Protein AF-A0A9E6UJP8-F1 (afdb_monomer_lite)

Foldseek 3Di:
DDDDPPPPPPPCQVKDKWKFWAALQQDTPDTDFFPGWDAPDQQKIKTFGPDFQQQKDKDKDFDDAAWDKDWDQDPVGRRIIMMGIAHNVRHRHRGIMMMMIIHGD

Structure (mmCIF, N/CA/C/O backbone):
data_AF-A0A9E6UJP8-F1
#
_entry.id   AF-A0A9E6UJP8-F1
#
loop_
_atom_site.group_PDB
_atom_site.id
_atom_site.type_symbol
_atom_site.label_atom_id
_atom_site.label_alt_id
_atom_site.label_comp_id
_atom_site.label_asym_id
_atom_site.label_entity_id
_atom_site.label_seq_id
_atom_site.pdbx_PDB_ins_code
_atom_site.Cartn_x
_atom_site.Cartn_y
_atom_site.Cartn_z
_atom_site.occupancy
_atom_site.B_iso_or_equiv
_atom_site.auth_seq_id
_atom_site.auth_comp_id
_atom_site.auth_asym_id
_atom_site.auth_atom_id
_atom_site.pdbx_PDB_model_num
ATOM 1 N N . MET A 1 1 ? 7.957 11.013 -58.439 1.00 45.47 1 MET A N 1
ATOM 2 C CA . MET A 1 1 ? 7.108 10.610 -57.299 1.00 45.47 1 MET A CA 1
ATOM 3 C C . MET A 1 1 ? 7.708 9.350 -56.695 1.00 45.47 1 MET A C 1
ATOM 5 O O . MET A 1 1 ? 7.627 8.310 -57.328 1.00 45.47 1 MET A O 1
ATOM 9 N N . LEU A 1 2 ? 8.358 9.442 -55.533 1.00 42.66 2 LEU A N 1
ATOM 10 C CA . LEU A 1 2 ? 8.711 8.269 -54.730 1.00 42.66 2 LEU A CA 1
ATOM 11 C C . LEU A 1 2 ? 8.008 8.418 -53.382 1.00 42.66 2 LEU A C 1
ATOM 13 O O . LEU A 1 2 ? 8.375 9.274 -52.582 1.00 42.66 2 LEU A O 1
ATOM 17 N N . ALA A 1 3 ? 6.959 7.626 -53.176 1.00 53.03 3 ALA A N 1
ATOM 18 C CA . ALA A 1 3 ? 6.347 7.449 -51.871 1.00 53.03 3 ALA A CA 1
ATOM 19 C C . ALA A 1 3 ? 7.228 6.481 -51.072 1.00 53.03 3 ALA A C 1
ATOM 21 O O . ALA A 1 3 ? 7.378 5.323 -51.458 1.00 53.03 3 ALA A O 1
ATOM 22 N N . ALA A 1 4 ? 7.828 6.955 -49.982 1.00 59.69 4 ALA A N 1
ATOM 23 C CA . ALA A 1 4 ? 8.360 6.065 -48.960 1.00 59.69 4 ALA A CA 1
ATOM 24 C C . ALA A 1 4 ? 7.183 5.577 -48.098 1.00 59.69 4 ALA A C 1
ATOM 26 O O . ALA A 1 4 ? 6.324 6.393 -47.746 1.00 59.69 4 ALA A O 1
ATOM 27 N N . PRO A 1 5 ? 7.100 4.282 -47.755 1.00 54.22 5 PRO A N 1
ATOM 28 C CA . PRO A 1 5 ? 6.109 3.821 -46.802 1.00 54.22 5 PRO A CA 1
ATOM 29 C C . PRO A 1 5 ? 6.439 4.438 -45.442 1.00 54.22 5 PRO A C 1
ATOM 31 O O . PRO A 1 5 ? 7.517 4.213 -44.892 1.00 54.22 5 PRO A O 1
ATOM 34 N N . SER A 1 6 ? 5.510 5.223 -44.900 1.00 57.75 6 SER A N 1
ATOM 35 C CA . SER A 1 6 ? 5.522 5.604 -43.492 1.00 57.75 6 SER A CA 1
ATOM 36 C C . SER A 1 6 ? 5.363 4.327 -42.672 1.00 57.75 6 SER A C 1
ATOM 38 O O . SER A 1 6 ? 4.246 3.893 -42.393 1.00 57.75 6 SER A O 1
ATOM 40 N N . ALA A 1 7 ? 6.476 3.688 -42.317 1.00 58.47 7 ALA A N 1
ATOM 41 C CA . ALA A 1 7 ? 6.478 2.701 -41.256 1.00 58.47 7 ALA A CA 1
ATOM 42 C C . ALA A 1 7 ? 6.111 3.455 -39.976 1.00 58.47 7 ALA A C 1
ATOM 44 O O . ALA A 1 7 ? 6.944 4.124 -39.365 1.00 58.47 7 ALA A O 1
ATOM 45 N N . ALA A 1 8 ? 4.830 3.412 -39.612 1.00 57.44 8 ALA A N 1
ATOM 46 C CA . ALA A 1 8 ? 4.406 3.759 -38.274 1.00 57.44 8 ALA A CA 1
ATOM 47 C C . ALA A 1 8 ? 5.115 2.773 -37.346 1.00 57.44 8 ALA A C 1
ATOM 49 O O . ALA A 1 8 ? 4.744 1.602 -37.264 1.00 57.44 8 ALA A O 1
ATOM 50 N N . PHE A 1 9 ? 6.180 3.228 -36.689 1.00 47.75 9 PHE A N 1
ATOM 51 C CA . PHE A 1 9 ? 6.676 2.546 -35.512 1.00 47.75 9 PHE A CA 1
ATOM 52 C C . PHE A 1 9 ? 5.510 2.555 -34.528 1.00 47.75 9 PHE A C 1
ATOM 54 O O . PHE A 1 9 ? 5.174 3.594 -33.963 1.00 47.75 9 PHE A O 1
ATOM 61 N N . ALA A 1 10 ? 4.843 1.413 -34.365 1.00 50.66 10 ALA A N 1
ATOM 62 C CA . ALA A 1 10 ? 4.063 1.181 -33.170 1.00 50.66 10 ALA A CA 1
ATOM 63 C C . ALA A 1 10 ? 5.078 1.232 -32.029 1.00 50.66 10 ALA A C 1
ATOM 65 O O . ALA A 1 10 ? 5.798 0.263 -31.783 1.00 50.66 10 ALA A O 1
ATOM 66 N N . VAL A 1 11 ? 5.217 2.402 -31.405 1.00 50.50 11 VAL A N 1
ATOM 67 C CA . VAL A 1 11 ? 5.939 2.515 -30.149 1.00 50.50 11 VAL A CA 1
ATOM 68 C C . VAL A 1 11 ? 5.133 1.657 -29.194 1.00 50.50 11 VAL A C 1
ATOM 70 O O . VAL A 1 11 ? 4.046 2.038 -28.765 1.00 50.50 11 VAL A O 1
ATOM 73 N N . ASN A 1 12 ? 5.616 0.451 -28.924 1.00 51.12 12 ASN A N 1
ATOM 74 C CA . ASN A 1 12 ? 5.146 -0.286 -27.773 1.00 51.12 12 ASN A CA 1
ATOM 75 C C . ASN A 1 12 ? 5.740 0.454 -26.570 1.00 51.12 12 ASN A C 1
ATOM 77 O O . ASN A 1 12 ? 6.833 0.130 -26.114 1.00 51.12 12 ASN A O 1
ATOM 81 N N . THR A 1 13 ? 5.070 1.533 -26.155 1.00 46.12 13 THR A N 1
ATOM 82 C CA . THR A 1 13 ? 5.327 2.296 -24.928 1.00 46.12 13 THR A CA 1
ATOM 83 C C . THR A 1 13 ? 4.912 1.415 -23.754 1.00 46.12 13 THR A C 1
ATOM 85 O O . THR A 1 13 ? 3.895 1.703 -23.123 1.00 46.12 13 THR A O 1
ATOM 88 N N . GLY A 1 14 ? 5.559 0.257 -23.596 1.00 53.88 14 GLY A N 1
ATOM 89 C CA . GLY A 1 14 ? 5.188 -0.847 -22.715 1.00 53.88 14 GLY A CA 1
ATOM 90 C C . GLY A 1 14 ? 5.185 -0.477 -21.232 1.00 53.88 14 GLY A C 1
ATOM 91 O O . GLY A 1 14 ? 5.919 -1.062 -20.441 1.00 53.88 14 GLY A O 1
ATOM 92 N N . GLY A 1 15 ? 4.308 0.447 -20.844 1.00 70.12 15 GLY A N 1
ATOM 93 C CA . GLY A 1 15 ? 4.102 0.870 -19.480 1.00 70.12 15 GLY A CA 1
ATOM 94 C C . GLY A 1 15 ? 3.736 -0.338 -18.636 1.00 70.12 15 GLY A C 1
ATOM 95 O O . GLY A 1 15 ? 2.849 -1.122 -18.979 1.00 70.12 15 GLY A O 1
ATOM 96 N N . ALA A 1 16 ? 4.446 -0.507 -17.526 1.00 83.88 16 ALA A N 1
ATOM 97 C CA . ALA A 1 16 ? 4.115 -1.545 -16.569 1.00 83.88 16 ALA A CA 1
ATOM 98 C C . ALA A 1 16 ? 2.881 -1.132 -15.762 1.00 83.88 16 ALA A C 1
ATOM 100 O O . ALA A 1 16 ? 2.792 -0.011 -15.252 1.00 83.88 16 ALA A O 1
ATOM 101 N N . GLU A 1 17 ? 1.943 -2.063 -15.619 1.00 90.25 17 GLU A N 1
ATOM 102 C CA . GLU A 1 17 ? 0.834 -1.949 -14.682 1.00 90.25 17 GLU A CA 1
ATOM 103 C C . GLU A 1 17 ? 0.970 -3.020 -13.603 1.00 90.25 17 GLU A C 1
ATOM 105 O O . GLU A 1 17 ? 1.157 -4.201 -13.903 1.00 90.25 17 GLU A O 1
ATOM 110 N N . PHE A 1 18 ? 0.840 -2.607 -12.345 1.00 92.69 18 PHE A N 1
ATOM 111 C CA . PHE A 1 18 ? 0.788 -3.518 -11.208 1.00 92.69 18 PHE A CA 1
ATOM 112 C C . PHE A 1 18 ? -0.506 -3.314 -10.445 1.00 92.69 18 PHE A C 1
ATOM 114 O O . PHE A 1 18 ? -0.914 -2.182 -10.192 1.00 92.69 18 PHE A O 1
ATOM 121 N N . THR A 1 19 ? -1.136 -4.405 -10.031 1.00 95.62 19 THR A N 1
ATOM 122 C CA . THR A 1 19 ? -2.364 -4.364 -9.241 1.00 95.62 19 THR A CA 1
ATOM 123 C C . THR A 1 19 ? -2.247 -5.290 -8.046 1.00 95.62 19 THR A C 1
ATOM 125 O O . THR A 1 19 ? -1.655 -6.364 -8.132 1.00 95.62 19 THR A O 1
ATOM 128 N N . ALA A 1 20 ? -2.822 -4.905 -6.914 1.00 96.81 20 ALA A N 1
ATOM 129 C CA . ALA A 1 20 ? -3.009 -5.826 -5.802 1.00 96.81 20 ALA A CA 1
ATOM 130 C C . ALA A 1 20 ? -4.200 -5.438 -4.938 1.00 96.81 20 ALA A C 1
ATOM 132 O O . ALA A 1 20 ? -4.525 -4.266 -4.773 1.00 96.81 20 ALA A O 1
ATOM 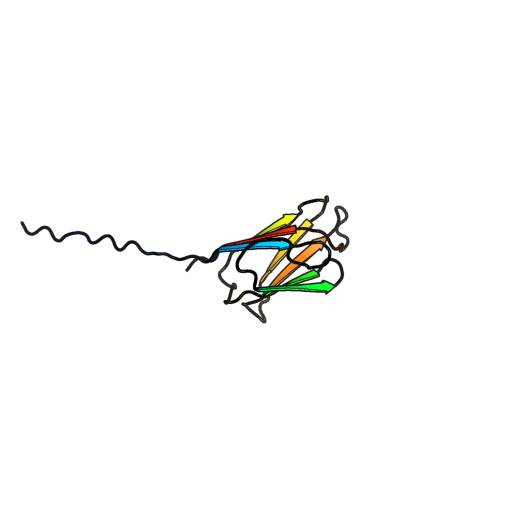133 N N . VAL A 1 21 ? -4.812 -6.450 -4.334 1.00 97.12 21 VAL A N 1
ATOM 134 C CA . VAL A 1 21 ? -5.786 -6.322 -3.255 1.00 97.12 21 VAL A CA 1
ATOM 135 C C . VAL A 1 21 ? -5.094 -6.760 -1.972 1.00 97.12 21 VAL A C 1
ATOM 137 O O . VAL A 1 21 ? -4.731 -7.927 -1.824 1.00 97.12 21 VAL A O 1
ATOM 140 N N . ILE A 1 22 ? -4.900 -5.835 -1.040 1.00 97.12 22 ILE A N 1
ATOM 141 C CA . ILE A 1 22 ? -4.185 -6.047 0.213 1.00 97.12 22 ILE A CA 1
ATOM 142 C C . ILE A 1 22 ? -5.208 -6.173 1.344 1.00 97.12 22 ILE A C 1
ATOM 144 O O . ILE A 1 22 ? -6.017 -5.280 1.589 1.00 97.12 22 ILE A O 1
ATOM 148 N N . ALA A 1 23 ? -5.172 -7.292 2.065 1.00 96.50 23 ALA A N 1
ATOM 149 C CA . ALA A 1 23 ? -5.938 -7.462 3.294 1.00 96.50 23 ALA A CA 1
ATOM 150 C C . ALA A 1 23 ? -5.372 -6.588 4.423 1.00 96.50 23 ALA A C 1
ATOM 152 O O . ALA A 1 23 ? -4.169 -6.338 4.481 1.00 96.50 23 ALA A O 1
ATOM 153 N N . ALA A 1 24 ? -6.189 -6.266 5.431 1.00 96.00 24 ALA A N 1
ATOM 154 C CA . ALA A 1 24 ? -5.728 -5.562 6.636 1.00 96.00 24 ALA A CA 1
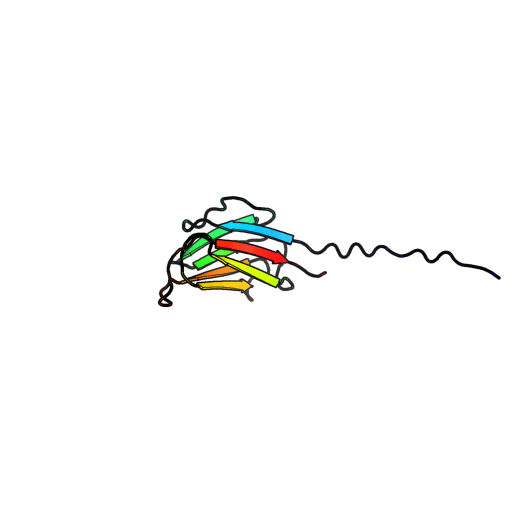ATOM 155 C C . ALA A 1 24 ? -4.549 -6.269 7.351 1.00 96.00 24 ALA A C 1
ATOM 157 O O . ALA A 1 24 ? -3.749 -5.634 8.047 1.00 96.00 24 ALA A O 1
ATOM 158 N N . SER A 1 25 ? -4.398 -7.586 7.158 1.00 94.44 25 SER A N 1
ATOM 159 C CA . SER A 1 25 ? -3.266 -8.369 7.662 1.00 94.44 25 SER A CA 1
ATOM 160 C C . SER A 1 25 ? -1.926 -8.070 6.970 1.00 94.44 25 SER A C 1
ATOM 162 O O . SER A 1 25 ? -0.894 -8.469 7.496 1.00 94.44 25 SER A O 1
ATOM 164 N N . GLY A 1 26 ? -1.935 -7.414 5.806 1.00 93.94 26 GLY A N 1
ATOM 165 C CA . GLY A 1 26 ? -0.780 -7.258 4.915 1.00 93.94 26 GLY A CA 1
ATOM 166 C C . GLY A 1 26 ? -0.615 -8.398 3.905 1.00 93.94 26 GLY A C 1
ATOM 167 O O . GLY A 1 26 ? 0.398 -8.455 3.225 1.00 93.94 26 GLY A O 1
ATOM 168 N N . LYS A 1 27 ? -1.590 -9.314 3.800 1.00 95.44 27 LYS A N 1
ATOM 169 C CA . LYS A 1 27 ? -1.565 -10.401 2.806 1.00 95.44 27 LYS A CA 1
ATOM 170 C C . LYS A 1 27 ? -2.172 -9.930 1.486 1.00 95.44 27 LYS A C 1
ATOM 172 O O . LYS A 1 27 ? -3.219 -9.284 1.498 1.00 95.44 27 LYS A O 1
ATOM 177 N N . ILE A 1 28 ? -1.562 -10.318 0.371 1.00 96.31 28 ILE A N 1
ATOM 178 C CA . ILE A 1 28 ? -2.134 -10.142 -0.967 1.00 96.31 28 ILE A CA 1
ATOM 179 C C . ILE A 1 28 ? -3.291 -11.143 -1.124 1.00 96.31 28 ILE A C 1
ATOM 181 O O . ILE A 1 28 ? -3.102 -12.342 -0.927 1.00 96.31 28 ILE A O 1
ATOM 185 N N . LYS A 1 29 ? -4.494 -10.656 -1.440 1.00 96.00 29 LYS A N 1
ATOM 186 C CA . LYS A 1 29 ? -5.684 -11.477 -1.733 1.00 96.00 29 LYS A CA 1
ATOM 187 C C . LYS A 1 29 ? -5.876 -11.744 -3.227 1.00 96.00 29 LYS A C 1
ATOM 189 O O . LYS A 1 29 ? -6.592 -12.672 -3.578 1.00 96.00 29 LYS A O 1
ATOM 194 N N . GLY A 1 30 ? -5.270 -10.927 -4.082 1.00 94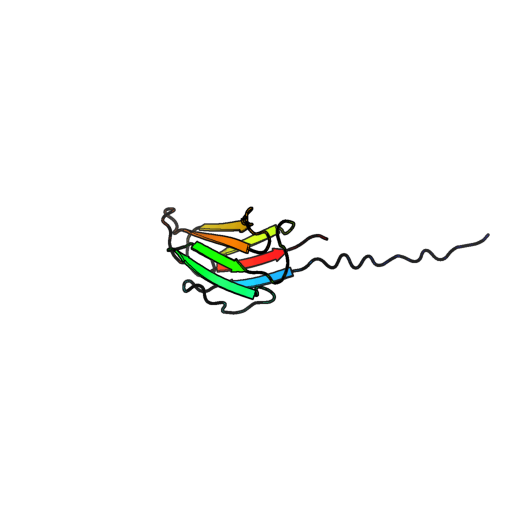.25 30 GLY A N 1
ATOM 195 C CA . GLY A 1 30 ? -5.325 -11.039 -5.537 1.00 94.25 30 GLY A CA 1
ATOM 196 C C . GLY A 1 30 ? -4.588 -9.878 -6.201 1.00 94.25 30 GLY A C 1
ATOM 197 O O . GLY A 1 30 ? -4.221 -8.924 -5.514 1.00 94.25 30 GLY A O 1
ATOM 198 N N . GLY A 1 31 ? -4.375 -9.963 -7.514 1.00 92.94 31 GLY A N 1
ATOM 199 C CA . GLY A 1 31 ? -3.667 -8.958 -8.312 1.00 92.94 31 GLY A CA 1
ATOM 200 C C . GLY A 1 31 ? -2.518 -9.539 -9.135 1.00 92.94 31 GLY A C 1
ATOM 201 O O . GLY A 1 31 ? -2.387 -10.757 -9.247 1.00 92.94 31 GLY A O 1
ATOM 202 N N . SER A 1 32 ? -1.696 -8.659 -9.706 1.00 92.88 32 SER A N 1
ATOM 203 C CA . SER A 1 32 ? -0.549 -9.003 -10.545 1.00 92.88 32 SER A CA 1
ATOM 204 C C . SER A 1 32 ? 0.621 -8.031 -10.358 1.00 92.88 32 SER A C 1
ATOM 206 O O . SER A 1 32 ? 0.442 -6.817 -10.260 1.00 92.88 32 SER A O 1
ATOM 208 N N . GLY A 1 33 ? 1.838 -8.579 -10.336 1.00 89.62 33 GLY A N 1
ATOM 209 C CA . GLY A 1 33 ? 3.101 -7.842 -10.420 1.00 89.62 33 GLY A CA 1
ATOM 210 C C . GLY A 1 33 ? 3.578 -7.116 -9.154 1.00 89.62 33 GLY A C 1
ATOM 211 O O . GLY A 1 33 ? 4.716 -6.654 -9.123 1.00 89.62 33 GLY A O 1
ATOM 212 N N . VAL A 1 34 ? 2.787 -7.092 -8.076 1.00 91.25 34 VAL A N 1
ATOM 213 C CA . VAL A 1 34 ? 3.306 -6.809 -6.725 1.00 91.25 34 VAL A CA 1
ATOM 214 C C . VAL A 1 34 ? 4.031 -8.056 -6.214 1.00 91.25 34 VAL A C 1
ATOM 216 O O . VAL A 1 34 ? 3.418 -9.113 -6.081 1.00 91.25 34 VAL A O 1
ATOM 219 N N . GLY A 1 35 ? 5.331 -7.947 -5.937 1.00 90.00 35 GLY A N 1
ATOM 220 C CA . GLY A 1 35 ? 6.172 -9.082 -5.548 1.00 90.00 35 GLY A CA 1
ATOM 221 C C . GLY A 1 35 ? 5.933 -9.538 -4.111 1.00 90.00 35 GLY A C 1
ATOM 222 O O . GLY A 1 35 ? 5.758 -10.727 -3.849 1.00 90.00 35 GLY A O 1
ATOM 223 N N . SER A 1 36 ? 5.895 -8.600 -3.164 1.00 93.19 36 SER A N 1
ATOM 224 C CA . SER A 1 36 ? 5.566 -8.904 -1.770 1.00 93.19 36 SER A CA 1
ATOM 225 C C . SER A 1 36 ? 4.951 -7.707 -1.056 1.00 93.19 36 SER A C 1
ATOM 227 O O . SER A 1 36 ? 5.132 -6.560 -1.460 1.00 93.19 36 SER A O 1
ATOM 229 N N . VAL A 1 37 ? 4.201 -7.985 0.012 1.00 96.12 37 VAL A N 1
ATOM 230 C CA . VAL A 1 37 ? 3.653 -6.965 0.909 1.00 96.12 37 VAL A CA 1
ATOM 231 C C . VAL A 1 37 ? 3.927 -7.381 2.346 1.00 96.12 37 VAL A C 1
ATOM 233 O O . VAL A 1 37 ? 3.627 -8.509 2.739 1.00 96.12 37 VAL A O 1
ATOM 236 N N . ILE A 1 38 ? 4.474 -6.462 3.137 1.00 95.19 38 ILE A N 1
ATOM 237 C CA . ILE A 1 38 ? 4.642 -6.623 4.581 1.00 95.19 38 ILE A CA 1
ATOM 238 C C . ILE A 1 38 ? 3.949 -5.482 5.316 1.00 95.19 38 ILE A C 1
ATOM 240 O O . ILE A 1 38 ? 3.946 -4.336 4.870 1.00 95.19 38 ILE A O 1
ATOM 244 N N . ARG A 1 39 ? 3.358 -5.787 6.471 1.00 95.38 39 ARG A N 1
ATOM 245 C CA . ARG A 1 39 ? 2.813 -4.775 7.379 1.00 95.38 39 ARG A CA 1
ATOM 246 C C . ARG A 1 39 ? 3.837 -4.496 8.474 1.00 95.38 39 ARG A C 1
ATOM 248 O O . ARG A 1 39 ? 4.010 -5.323 9.364 1.00 95.38 39 ARG A O 1
ATOM 255 N N . VAL A 1 40 ? 4.489 -3.339 8.405 1.00 95.56 40 VAL A N 1
ATOM 256 C CA . VAL A 1 40 ? 5.589 -2.962 9.314 1.00 95.56 40 VAL A CA 1
ATOM 257 C C . VAL A 1 40 ? 5.108 -2.295 10.600 1.00 95.56 40 VAL A C 1
ATOM 259 O O . VAL A 1 40 ? 5.775 -2.373 11.624 1.00 95.56 40 VAL A O 1
ATOM 262 N N . ALA A 1 41 ? 3.931 -1.668 10.568 1.00 96.56 41 ALA A N 1
ATOM 263 C CA . ALA A 1 41 ? 3.277 -1.090 11.736 1.00 96.56 41 ALA A CA 1
ATOM 264 C C . ALA A 1 41 ? 1.755 -1.063 11.532 1.00 96.56 41 ALA A C 1
ATOM 266 O O . ALA A 1 41 ? 1.249 -1.376 10.451 1.00 96.56 41 ALA A O 1
ATOM 267 N N . THR A 1 42 ? 1.001 -0.684 12.565 1.00 97.50 42 THR A N 1
ATOM 268 C CA . THR A 1 42 ? -0.450 -0.480 12.443 1.00 97.50 42 THR A CA 1
ATOM 269 C C . THR A 1 42 ? -0.749 0.544 11.353 1.00 97.50 42 THR A C 1
ATOM 271 O O . THR A 1 42 ? -0.331 1.694 11.450 1.00 97.50 42 THR A O 1
ATOM 274 N N . GLY A 1 43 ? -1.479 0.117 10.322 1.00 96.94 43 GLY A N 1
ATOM 275 C CA . GLY A 1 43 ? -1.802 0.953 9.171 1.00 96.94 43 GLY A CA 1
ATOM 276 C C . GLY A 1 43 ? -0.609 1.342 8.297 1.00 96.94 43 GLY A C 1
ATOM 277 O O . GLY A 1 43 ? -0.742 2.295 7.547 1.00 96.94 43 GLY A O 1
ATOM 278 N N . VAL A 1 44 ? 0.541 0.659 8.373 1.00 97.62 44 VAL A N 1
ATOM 279 C CA . VAL A 1 44 ? 1.694 0.919 7.491 1.00 97.62 44 VAL A CA 1
ATOM 280 C C . VAL A 1 44 ? 2.113 -0.364 6.783 1.00 97.62 44 VAL A C 1
ATOM 282 O O . VAL A 1 44 ? 2.453 -1.365 7.422 1.00 97.62 44 VAL A O 1
ATOM 285 N N . TYR A 1 45 ? 2.121 -0.307 5.457 1.00 97.56 45 TYR A N 1
ATOM 286 C CA . TYR A 1 45 ? 2.423 -1.415 4.563 1.00 97.56 45 TYR A CA 1
ATOM 287 C C . TYR A 1 45 ? 3.584 -1.034 3.652 1.00 97.56 45 TYR A C 1
ATOM 289 O O . TYR A 1 45 ? 3.636 0.090 3.160 1.00 97.56 45 TYR A O 1
ATOM 297 N N . GLN A 1 46 ? 4.496 -1.966 3.409 1.00 95.88 46 GLN A N 1
ATOM 298 C CA . GLN A 1 46 ? 5.537 -1.838 2.396 1.00 95.88 46 GLN A CA 1
ATOM 299 C C . GLN A 1 46 ? 5.301 -2.886 1.320 1.00 95.88 46 GLN A C 1
ATOM 301 O O . GLN A 1 46 ? 5.109 -4.063 1.628 1.00 95.88 46 GLN A O 1
ATOM 306 N N . MET A 1 47 ? 5.283 -2.4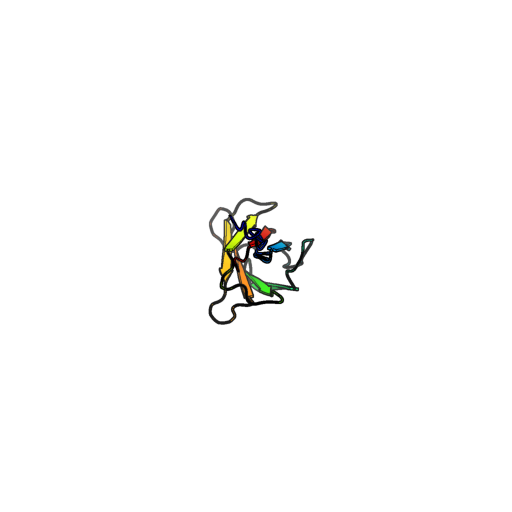29 0.076 1.00 95.50 47 MET A N 1
ATOM 307 C CA . MET A 1 47 ? 5.044 -3.234 -1.111 1.00 95.50 47 MET A CA 1
ATOM 308 C C . MET A 1 47 ? 6.312 -3.225 -1.955 1.00 95.50 47 MET A C 1
ATOM 310 O O . MET A 1 47 ? 6.802 -2.148 -2.293 1.00 95.50 47 MET A O 1
ATOM 314 N N . THR A 1 48 ? 6.819 -4.408 -2.286 1.00 94.38 48 THR A N 1
ATOM 315 C CA . THR A 1 48 ? 8.015 -4.593 -3.112 1.00 94.38 48 THR A CA 1
ATOM 316 C C . THR A 1 48 ? 7.619 -4.982 -4.521 1.00 94.38 48 THR A C 1
ATOM 318 O O . THR A 1 48 ? 6.795 -5.879 -4.718 1.00 94.38 48 THR A O 1
ATOM 321 N N . PHE A 1 49 ? 8.244 -4.335 -5.496 1.00 91.50 49 PHE A N 1
ATOM 322 C CA . PHE A 1 49 ? 8.020 -4.561 -6.917 1.00 91.50 49 PHE A CA 1
ATOM 323 C C . PHE A 1 49 ? 9.263 -5.191 -7.560 1.00 91.50 49 PHE A C 1
ATOM 325 O O . PHE A 1 49 ? 10.378 -4.988 -7.080 1.00 91.50 49 PHE A O 1
ATOM 332 N N . PRO A 1 50 ? 9.100 -5.966 -8.646 1.00 87.88 50 PRO A N 1
ATOM 333 C CA . PRO A 1 50 ? 10.219 -6.613 -9.337 1.00 87.88 50 PRO A CA 1
ATOM 334 C C . PRO A 1 50 ? 11.090 -5.634 -10.145 1.00 87.88 50 PRO A C 1
ATOM 336 O O . PRO A 1 50 ? 12.127 -6.032 -10.667 1.00 87.88 50 PRO A O 1
ATOM 339 N N . ARG A 1 51 ? 10.670 -4.369 -10.269 1.00 86.06 51 ARG A N 1
ATOM 340 C CA . ARG A 1 51 ? 11.410 -3.280 -10.918 1.00 86.06 51 ARG A CA 1
ATOM 341 C C . ARG A 1 51 ? 11.296 -2.002 -10.097 1.00 86.06 51 ARG A C 1
ATOM 343 O O . ARG A 1 51 ? 10.442 -1.905 -9.217 1.00 86.06 51 ARG A O 1
ATOM 350 N N . PHE A 1 52 ? 12.131 -1.023 -10.424 1.00 88.12 52 PHE A N 1
ATOM 351 C CA . PHE A 1 52 ? 11.976 0.329 -9.905 1.00 88.12 52 PHE A CA 1
ATOM 352 C C . PHE A 1 52 ? 10.640 0.930 -10.360 1.00 88.12 52 PHE A C 1
ATOM 354 O O . PHE A 1 52 ? 10.184 0.700 -11.487 1.00 88.12 52 PHE A O 1
ATOM 361 N N . VAL A 1 53 ? 10.001 1.639 -9.434 1.00 88.44 53 VAL A N 1
ATOM 362 C CA . VAL A 1 53 ? 8.671 2.240 -9.558 1.00 88.44 53 VAL A CA 1
ATOM 363 C C . VAL A 1 53 ? 8.663 3.731 -9.202 1.00 88.44 53 VAL A C 1
ATOM 365 O O . VAL A 1 53 ? 7.605 4.309 -8.969 1.00 88.44 53 VAL A O 1
ATOM 368 N N . ASP A 1 54 ? 9.830 4.371 -9.167 1.00 85.69 54 ASP A N 1
ATOM 369 C CA . ASP A 1 54 ? 10.008 5.799 -8.882 1.00 85.69 54 ASP A CA 1
ATOM 370 C C . ASP A 1 54 ? 9.374 6.724 -9.925 1.00 85.69 54 ASP A C 1
ATOM 372 O O . ASP A 1 54 ? 8.943 7.821 -9.576 1.00 85.69 54 ASP A O 1
ATOM 376 N N . THR A 1 55 ? 9.240 6.267 -11.170 1.00 85.44 55 THR A N 1
ATOM 377 C CA . THR A 1 55 ? 8.549 7.001 -12.242 1.00 85.44 55 THR A CA 1
ATOM 378 C C . THR A 1 55 ? 7.062 6.656 -12.351 1.00 85.44 55 THR A C 1
ATOM 380 O O . THR A 1 55 ? 6.367 7.153 -13.238 1.00 85.44 55 THR A O 1
ATOM 383 N N . CYS A 1 56 ? 6.546 5.793 -11.470 1.00 89.69 56 CYS A N 1
ATOM 384 C CA . CYS A 1 56 ? 5.183 5.288 -11.568 1.00 89.69 56 CYS A CA 1
ATOM 385 C C . CYS A 1 56 ? 4.207 6.091 -10.703 1.00 89.69 56 CYS A C 1
ATOM 387 O O . CYS A 1 56 ? 4.494 6.471 -9.569 1.00 89.69 56 CYS A O 1
ATOM 389 N N . ALA A 1 57 ? 2.995 6.282 -11.218 1.00 90.38 57 ALA A N 1
ATOM 390 C CA . ALA A 1 57 ? 1.880 6.810 -10.450 1.00 90.38 57 ALA A CA 1
ATOM 391 C C . ALA A 1 57 ? 1.246 5.692 -9.612 1.00 90.38 57 ALA A C 1
ATOM 393 O O . ALA A 1 57 ? 0.959 4.607 -10.125 1.00 90.38 57 ALA A O 1
ATOM 394 N N . ALA A 1 58 ? 0.999 5.971 -8.331 1.00 93.00 58 ALA A N 1
ATOM 395 C CA . ALA A 1 58 ? 0.370 5.043 -7.400 1.00 93.00 58 ALA A CA 1
ATOM 396 C C . ALA A 1 58 ? -1.055 5.488 -7.056 1.00 93.00 58 ALA A C 1
ATOM 398 O O . ALA A 1 58 ? -1.267 6.560 -6.492 1.00 93.00 58 ALA A O 1
ATOM 399 N N . PHE A 1 59 ? -2.026 4.627 -7.344 1.00 94.94 59 PHE A N 1
ATOM 400 C CA . PHE A 1 59 ? -3.429 4.814 -6.999 1.00 94.94 59 PHE A CA 1
ATOM 401 C C . PHE A 1 59 ? -3.819 3.796 -5.938 1.00 94.94 59 PHE A C 1
ATOM 403 O O . PHE A 1 59 ? -3.548 2.604 -6.079 1.00 94.94 59 PHE A O 1
ATOM 410 N N . VAL A 1 60 ? -4.465 4.260 -4.875 1.00 97.06 60 VAL A N 1
ATOM 411 C CA . VAL A 1 60 ? -4.918 3.417 -3.768 1.00 97.06 60 VAL A CA 1
ATOM 412 C C . VAL A 1 60 ? -6.348 3.752 -3.389 1.00 97.06 60 VAL A C 1
ATOM 414 O O . VAL A 1 60 ? -6.749 4.912 -3.418 1.00 97.06 60 VAL A O 1
ATOM 417 N N . SER A 1 61 ? -7.111 2.729 -3.017 1.00 97.62 61 SER A N 1
ATOM 418 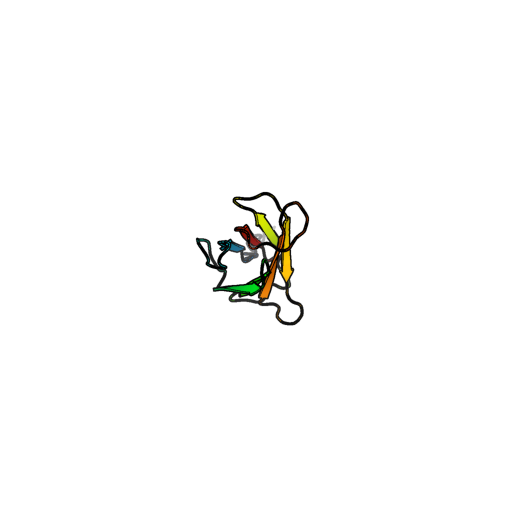C CA . SER A 1 61 ? -8.484 2.882 -2.537 1.00 97.62 61 SER A CA 1
ATOM 419 C C . SER A 1 61 ? -8.781 1.880 -1.429 1.00 97.62 61 SER A C 1
ATOM 421 O O . SER A 1 61 ? -8.324 0.740 -1.488 1.00 97.62 61 SER A O 1
ATOM 423 N N . LEU A 1 62 ? -9.542 2.290 -0.415 1.00 97.81 62 LEU A N 1
ATOM 424 C CA . LEU A 1 62 ? -10.031 1.383 0.623 1.00 97.81 62 LEU A CA 1
ATOM 425 C C . LEU A 1 62 ? -11.170 0.517 0.074 1.00 97.81 62 LEU A C 1
ATOM 427 O O . LEU A 1 62 ? -11.990 0.996 -0.704 1.00 97.81 62 LEU A O 1
ATOM 431 N N . ASN A 1 63 ? -11.240 -0.741 0.513 1.00 93.75 63 ASN A N 1
ATOM 432 C CA . ASN A 1 63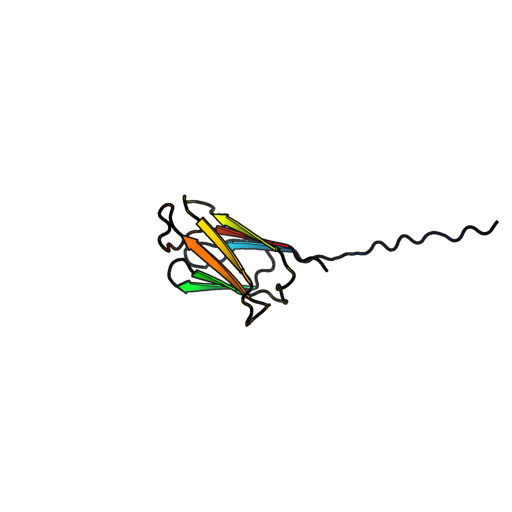 ? -12.239 -1.681 -0.008 1.00 93.75 63 ASN A CA 1
ATOM 433 C C . ASN A 1 63 ? -13.492 -1.782 0.873 1.00 93.75 63 ASN A C 1
ATOM 435 O O . ASN A 1 63 ? -14.599 -1.816 0.353 1.00 93.75 63 ASN A O 1
ATOM 439 N N . ASP A 1 64 ? -13.324 -1.811 2.201 1.00 84.00 64 ASP A N 1
ATOM 440 C CA . ASP A 1 64 ? -14.376 -2.329 3.095 1.00 84.00 64 ASP A CA 1
ATOM 441 C C . ASP A 1 64 ? -14.677 -1.430 4.312 1.00 84.00 64 ASP A C 1
ATOM 443 O O . ASP A 1 64 ? -15.459 -1.806 5.186 1.00 84.00 64 ASP A O 1
ATOM 447 N N . ALA A 1 65 ? -14.032 -0.263 4.439 1.00 91.25 65 ALA A N 1
ATOM 448 C CA . ALA A 1 65 ? -14.186 0.595 5.617 1.00 91.25 65 ALA A CA 1
ATOM 449 C C . ALA A 1 65 ? -13.969 2.087 5.312 1.00 91.25 65 ALA A C 1
ATOM 451 O O . ALA A 1 65 ? -13.107 2.419 4.497 1.00 91.25 65 ALA A O 1
ATOM 452 N N . PRO A 1 66 ? -14.676 2.994 6.017 1.00 94.62 66 PRO A N 1
ATOM 453 C CA . PRO A 1 66 ? -14.429 4.425 5.915 1.00 94.62 66 PRO A CA 1
ATOM 454 C C . PRO A 1 66 ? -13.072 4.787 6.528 1.00 94.62 66 PRO A C 1
ATOM 456 O O . PRO A 1 66 ? -12.720 4.337 7.626 1.00 94.62 66 PRO A O 1
ATOM 459 N N . GLY A 1 67 ? -12.328 5.635 5.828 1.00 96.38 67 GLY A N 1
ATOM 460 C CA . GLY A 1 67 ? -10.999 6.054 6.238 1.00 96.38 67 GLY A CA 1
ATOM 461 C C . GLY A 1 67 ? -10.213 6.677 5.097 1.00 96.38 67 GLY A C 1
ATOM 462 O O . GLY A 1 67 ? -10.777 7.063 4.074 1.00 96.38 67 GLY A O 1
ATOM 463 N N . PHE A 1 68 ? -8.898 6.729 5.278 1.00 96.75 68 PHE A N 1
ATOM 464 C CA . PHE A 1 68 ? -7.966 7.279 4.302 1.00 96.75 68 PHE A CA 1
ATOM 465 C C . PHE A 1 68 ? -6.873 6.269 3.981 1.00 96.75 68 PHE A C 1
ATOM 467 O O . PHE A 1 68 ? -6.448 5.505 4.852 1.00 96.75 68 PHE A O 1
ATOM 474 N N . VAL A 1 69 ? -6.394 6.298 2.742 1.00 97.94 69 VAL A N 1
ATOM 475 C CA . VAL A 1 69 ? -5.212 5.557 2.313 1.00 97.94 69 VAL A CA 1
ATOM 476 C C . VAL A 1 69 ? -4.335 6.449 1.445 1.00 97.94 69 VAL A C 1
ATOM 478 O O . VAL A 1 69 ? -4.833 7.171 0.587 1.00 97.94 69 VAL A O 1
ATOM 481 N N . PHE A 1 70 ? -3.030 6.398 1.685 1.00 96.19 70 PHE A N 1
ATOM 482 C CA . PHE A 1 70 ? -2.022 7.127 0.920 1.00 96.19 70 PHE A CA 1
ATOM 483 C C . PHE A 1 70 ? -0.929 6.160 0.498 1.00 96.19 70 PHE A C 1
ATOM 485 O O . PHE A 1 70 ? -0.573 5.279 1.278 1.00 96.19 70 PHE A O 1
ATOM 492 N N . ALA A 1 71 ? -0.384 6.344 -0.699 1.00 95.31 71 ALA A N 1
ATOM 493 C CA . ALA A 1 71 ? 0.765 5.601 -1.188 1.00 95.31 71 ALA A CA 1
ATOM 494 C C . ALA A 1 71 ? 1.871 6.567 -1.611 1.00 95.31 71 ALA A C 1
ATOM 496 O O . ALA A 1 71 ? 1.600 7.590 -2.234 1.00 95.31 71 ALA A O 1
ATOM 497 N N . SER A 1 72 ? 3.110 6.234 -1.272 1.00 91.75 72 SER A N 1
ATOM 498 C CA . SER A 1 72 ? 4.295 6.992 -1.665 1.00 91.75 72 SER A CA 1
ATOM 499 C C . SER A 1 72 ? 5.443 6.041 -1.965 1.00 91.75 72 SER A C 1
ATOM 501 O O . SER A 1 72 ? 5.668 5.084 -1.218 1.00 91.75 72 SER A O 1
ATOM 503 N N . THR A 1 73 ? 6.190 6.312 -3.028 1.00 89.12 73 THR A N 1
ATOM 504 C CA . THR A 1 73 ? 7.481 5.667 -3.278 1.00 89.12 73 THR A CA 1
ATOM 505 C C . THR A 1 73 ? 8.460 6.035 -2.163 1.00 89.12 73 THR A C 1
ATOM 507 O O . THR A 1 73 ? 8.418 7.140 -1.616 1.00 89.12 73 THR A O 1
ATOM 510 N N . LEU A 1 74 ? 9.306 5.089 -1.759 1.00 81.94 74 LEU A N 1
ATOM 511 C CA . LEU A 1 74 ? 10.356 5.364 -0.780 1.00 81.94 74 LEU A CA 1
ATOM 512 C C . LEU A 1 74 ? 11.596 5.876 -1.514 1.00 81.94 74 LEU A C 1
ATOM 514 O O . LEU A 1 74 ? 12.170 5.163 -2.329 1.00 81.94 74 LEU A O 1
ATOM 518 N N . THR A 1 75 ? 12.039 7.093 -1.198 1.00 75.94 75 THR A N 1
ATOM 519 C CA . THR A 1 75 ? 13.198 7.727 -1.854 1.00 75.94 75 THR A CA 1
ATOM 520 C C . THR A 1 75 ? 14.483 6.907 -1.712 1.00 75.94 75 THR A C 1
ATOM 522 O O . THR A 1 75 ? 15.322 6.904 -2.603 1.00 75.94 75 THR A O 1
ATOM 525 N N . GLU A 1 76 ? 14.627 6.179 -0.605 1.00 81.25 76 GLU A N 1
ATOM 526 C CA . GLU A 1 76 ? 15.793 5.333 -0.322 1.00 81.25 76 GLU A CA 1
ATOM 527 C C . GLU A 1 76 ? 15.765 3.994 -1.079 1.00 81.25 76 GLU A C 1
ATOM 529 O O . GLU A 1 76 ? 16.794 3.335 -1.208 1.00 81.25 76 GLU A O 1
ATOM 534 N N . ASN A 1 77 ? 14.595 3.569 -1.571 1.00 83.62 77 ASN A N 1
ATOM 535 C CA . ASN A 1 77 ? 14.438 2.331 -2.325 1.00 83.62 77 ASN A CA 1
ATOM 536 C C . ASN A 1 77 ? 13.284 2.461 -3.320 1.00 83.62 77 ASN A C 1
ATOM 538 O O . ASN A 1 77 ? 12.113 2.249 -2.994 1.00 83.62 77 ASN A O 1
ATOM 542 N N . THR A 1 78 ? 13.646 2.754 -4.562 1.00 84.88 78 THR A N 1
ATOM 543 C CA . THR A 1 78 ? 12.710 3.010 -5.653 1.00 84.88 78 THR A CA 1
ATOM 544 C C . THR A 1 78 ? 11.933 1.774 -6.101 1.00 84.88 78 THR A C 1
ATOM 546 O O . THR A 1 78 ? 10.987 1.917 -6.862 1.00 84.88 78 THR A O 1
ATOM 549 N N . ALA A 1 79 ? 12.256 0.568 -5.616 1.00 88.69 79 ALA A N 1
ATOM 550 C CA . ALA A 1 79 ? 11.449 -0.641 -5.818 1.00 88.69 79 ALA A CA 1
ATOM 551 C C . ALA A 1 79 ? 10.378 -0.847 -4.725 1.00 88.69 79 ALA A C 1
ATOM 553 O O . ALA A 1 79 ? 9.660 -1.852 -4.747 1.00 88.69 79 ALA A O 1
ATOM 554 N N . LEU A 1 80 ? 10.272 0.074 -3.758 1.00 92.44 80 LEU A N 1
ATOM 555 C CA . LEU A 1 80 ? 9.311 0.018 -2.661 1.00 92.44 80 LEU A CA 1
ATOM 556 C C . LEU A 1 80 ? 8.293 1.160 -2.722 1.00 92.44 80 LEU A C 1
ATOM 558 O O . LEU A 1 80 ? 8.637 2.337 -2.841 1.00 92.44 80 LEU A O 1
ATOM 562 N N . ILE A 1 81 ? 7.028 0.808 -2.499 1.00 94.19 81 ILE A N 1
ATOM 563 C CA . ILE A 1 81 ? 5.962 1.766 -2.193 1.00 94.19 81 ILE A CA 1
ATOM 564 C C . ILE A 1 81 ? 5.475 1.505 -0.776 1.00 94.19 81 ILE A C 1
ATOM 566 O O . ILE A 1 81 ? 5.148 0.376 -0.403 1.00 94.19 81 ILE A O 1
ATOM 570 N N . GLN A 1 82 ? 5.397 2.567 0.015 1.00 95.94 82 GLN A N 1
ATOM 571 C CA . GLN A 1 82 ? 4.770 2.541 1.322 1.00 95.94 82 GLN A CA 1
ATOM 572 C C . GLN A 1 82 ? 3.318 2.998 1.202 1.00 95.94 82 GLN A C 1
ATOM 574 O O . GLN A 1 82 ? 3.052 4.091 0.708 1.00 95.94 82 GLN A O 1
ATOM 579 N N . ALA A 1 83 ? 2.390 2.180 1.693 1.00 97.12 83 ALA A N 1
ATOM 580 C CA . ALA A 1 83 ? 0.998 2.565 1.866 1.00 97.12 83 ALA A CA 1
ATOM 581 C C . ALA A 1 83 ? 0.689 2.801 3.349 1.00 97.12 83 ALA A C 1
ATOM 583 O O . ALA A 1 83 ? 1.101 2.019 4.210 1.00 97.12 83 ALA A O 1
ATOM 584 N N . LYS A 1 84 ? -0.049 3.870 3.654 1.00 97.75 84 LYS A N 1
ATOM 585 C CA . LYS A 1 84 ? -0.514 4.200 5.005 1.00 97.75 84 LYS A CA 1
ATOM 586 C C . LYS A 1 84 ? -2.028 4.290 5.040 1.00 97.75 84 LYS A C 1
ATOM 588 O O . LYS A 1 84 ? -2.604 4.965 4.194 1.00 97.75 84 LYS A O 1
ATOM 593 N N . THR A 1 85 ? -2.654 3.662 6.028 1.00 98.19 85 THR A N 1
ATOM 594 C CA . THR A 1 85 ? -4.106 3.652 6.215 1.00 98.19 85 THR A CA 1
ATOM 595 C C . THR A 1 85 ? -4.510 4.231 7.568 1.00 98.19 85 THR A C 1
ATOM 597 O O . THR A 1 85 ? -3.892 3.969 8.606 1.00 98.19 85 THR A O 1
ATOM 600 N N . PHE A 1 86 ? -5.601 4.989 7.556 1.00 98.19 86 PHE A N 1
ATOM 601 C CA . PHE A 1 86 ? -6.160 5.668 8.717 1.00 98.19 86 PHE A CA 1
ATOM 602 C C . PHE A 1 86 ? -7.665 5.426 8.780 1.00 98.19 86 PHE A C 1
ATOM 604 O O . PHE A 1 86 ? -8.312 5.251 7.748 1.00 98.19 86 PHE A O 1
ATOM 611 N N . ASP A 1 87 ? -8.237 5.426 9.981 1.00 97.56 87 ASP A N 1
ATOM 612 C CA . ASP A 1 87 ? -9.689 5.480 10.131 1.00 97.56 87 ASP A CA 1
ATOM 613 C C . ASP A 1 87 ? -10.250 6.861 9.741 1.00 97.56 87 ASP A C 1
ATOM 615 O O . ASP A 1 87 ? -9.510 7.806 9.462 1.00 97.56 87 ASP A O 1
ATOM 619 N N . ALA A 1 88 ? -11.577 6.996 9.737 1.00 96.50 88 ALA A N 1
ATOM 620 C CA . ALA A 1 88 ? -12.252 8.252 9.402 1.00 96.50 88 ALA A CA 1
ATOM 621 C C . ALA A 1 88 ? -11.907 9.431 10.340 1.00 96.50 88 ALA A C 1
ATOM 623 O O . ALA A 1 88 ? -12.220 10.573 10.022 1.00 96.50 88 ALA A O 1
ATOM 624 N N . LYS A 1 89 ? -11.269 9.169 11.491 1.00 97.31 89 LYS A N 1
ATOM 625 C CA . LYS A 1 89 ? -10.807 10.182 12.453 1.00 97.31 89 LYS A CA 1
ATOM 626 C C . LYS A 1 89 ? -9.318 10.511 12.283 1.00 97.31 89 LYS A C 1
ATOM 628 O O . LYS A 1 89 ? -8.778 11.278 13.073 1.00 97.31 89 LYS A O 1
ATOM 633 N N . GLY A 1 90 ? -8.647 9.924 11.290 1.00 96.25 90 GLY A N 1
ATOM 634 C CA . GLY A 1 90 ? -7.221 10.126 11.040 1.00 96.25 90 GLY A CA 1
ATOM 635 C C . GLY A 1 90 ? -6.299 9.319 11.959 1.00 96.25 90 GLY A C 1
ATOM 636 O O . GLY A 1 90 ? -5.095 9.569 11.976 1.00 96.25 90 GLY A O 1
ATOM 637 N N . LYS A 1 91 ? -6.810 8.343 12.723 1.00 97.44 91 LYS A N 1
ATOM 638 C CA . LYS A 1 91 ? -5.964 7.472 13.552 1.00 97.44 91 LYS A CA 1
ATOM 639 C C . LYS A 1 91 ? -5.414 6.314 12.710 1.00 97.44 91 LYS A C 1
ATOM 641 O O . LYS A 1 91 ? -6.193 5.693 11.982 1.00 97.44 91 LYS A O 1
ATOM 646 N N . PRO A 1 92 ? -4.116 5.960 12.827 1.00 97.69 92 PRO A N 1
ATOM 647 C CA . PRO A 1 92 ? -3.562 4.800 12.136 1.00 97.69 92 PRO A CA 1
ATOM 648 C C . PRO A 1 92 ? -4.373 3.539 12.433 1.00 97.69 92 PRO A C 1
ATOM 650 O O . PRO A 1 92 ? -4.584 3.169 13.594 1.00 97.69 92 PRO A O 1
ATOM 653 N N . LYS A 1 93 ? -4.834 2.876 11.374 1.00 97.38 93 LYS A N 1
ATOM 654 C CA . LYS A 1 93 ? -5.638 1.658 11.469 1.00 97.38 93 LYS A CA 1
ATOM 655 C C . LYS A 1 93 ? -5.327 0.776 10.279 1.00 97.38 93 LYS A C 1
ATOM 657 O O . LYS A 1 93 ? -5.393 1.236 9.149 1.00 97.38 93 LYS A O 1
ATOM 662 N N . SER A 1 94 ? -5.026 -0.491 10.531 1.00 97.44 94 SER A N 1
ATOM 663 C CA . SER A 1 94 ? -4.817 -1.485 9.478 1.00 97.44 94 SER A CA 1
ATOM 664 C C . SER A 1 94 ? -6.137 -1.769 8.758 1.00 97.44 94 SER A C 1
ATOM 666 O O . SER A 1 94 ? -7.051 -2.336 9.359 1.00 97.44 94 SER A O 1
ATOM 668 N N . LEU A 1 95 ? -6.242 -1.362 7.495 1.00 97.25 95 LEU A N 1
ATOM 669 C CA . LEU A 1 95 ? -7.436 -1.514 6.661 1.00 97.25 95 LEU A CA 1
ATOM 670 C C . LEU A 1 95 ? -7.091 -2.270 5.376 1.00 97.25 95 LEU A C 1
ATOM 672 O O . LEU A 1 95 ? -5.937 -2.297 4.958 1.00 97.25 95 LEU A O 1
ATOM 676 N N . ALA A 1 96 ? -8.090 -2.914 4.775 1.00 97.56 96 ALA A N 1
ATOM 677 C CA . ALA A 1 96 ? -7.937 -3.527 3.462 1.00 97.56 96 ALA A CA 1
ATOM 678 C C . ALA A 1 96 ? -8.048 -2.459 2.366 1.00 97.56 96 ALA A C 1
ATOM 680 O O . ALA A 1 96 ? -8.902 -1.571 2.441 1.00 97.56 96 ALA A O 1
ATOM 681 N N . PHE A 1 97 ? -7.193 -2.555 1.354 1.00 98.00 97 PHE A N 1
ATOM 682 C CA . PHE A 1 97 ? -7.126 -1.595 0.258 1.00 98.00 97 PHE A CA 1
ATOM 683 C C . PHE A 1 97 ? -6.706 -2.274 -1.041 1.00 98.00 97 PHE A C 1
ATOM 685 O O . PHE A 1 97 ? -6.089 -3.339 -1.034 1.00 98.00 97 PHE A O 1
ATOM 692 N N . SER A 1 98 ? -7.040 -1.650 -2.159 1.00 97.44 98 SER A N 1
ATOM 693 C CA . SER A 1 98 ? -6.551 -2.017 -3.482 1.00 97.44 98 SER A CA 1
ATOM 694 C C . SER A 1 98 ? -5.527 -0.993 -3.947 1.00 97.44 98 SER A C 1
ATOM 696 O O . SER A 1 98 ? -5.632 0.190 -3.615 1.00 97.44 98 SER A O 1
ATOM 698 N N . VAL A 1 99 ? -4.541 -1.448 -4.708 1.00 96.44 99 VAL A N 1
ATOM 699 C CA . VAL A 1 99 ? -3.515 -0.612 -5.326 1.00 96.44 99 VAL A CA 1
ATOM 700 C C . VAL A 1 99 ? -3.473 -0.872 -6.826 1.00 96.44 99 VAL A C 1
ATOM 702 O O . VAL A 1 99 ? -3.590 -2.017 -7.267 1.00 96.44 99 VAL A O 1
ATOM 705 N N . LEU A 1 100 ? -3.288 0.200 -7.588 1.00 94.50 100 LEU A N 1
ATOM 706 C CA . LEU A 1 100 ? -2.969 0.190 -9.006 1.00 94.50 100 LEU A CA 1
ATOM 707 C C . LEU A 1 100 ? -1.766 1.106 -9.220 1.00 94.50 100 LEU A C 1
ATOM 709 O O . LEU A 1 100 ? -1.796 2.280 -8.860 1.00 94.50 100 LEU A O 1
ATOM 713 N N . ILE A 1 101 ? -0.699 0.560 -9.784 1.00 92.38 101 ILE A N 1
ATOM 714 C CA . ILE A 1 101 ? 0.520 1.284 -10.127 1.00 92.38 101 ILE A CA 1
ATOM 715 C C . ILE A 1 101 ? 0.613 1.338 -11.642 1.00 92.38 101 ILE A C 1
ATOM 717 O O . ILE A 1 101 ? 0.503 0.306 -12.301 1.00 92.38 101 ILE A O 1
ATOM 721 N N . LYS A 1 102 ? 0.820 2.535 -12.183 1.00 91.50 102 LYS A N 1
ATOM 722 C CA . LYS A 1 102 ? 0.985 2.780 -13.618 1.00 91.50 102 LYS A CA 1
ATOM 723 C C . LYS A 1 102 ? 2.330 3.440 -13.852 1.00 91.50 102 LYS A C 1
ATOM 725 O O . LYS A 1 102 ? 2.550 4.560 -13.399 1.00 91.50 102 LYS A O 1
ATOM 730 N N . CYS A 1 103 ? 3.208 2.757 -14.565 1.00 87.44 103 CYS A N 1
ATOM 731 C CA . CYS A 1 103 ? 4.498 3.286 -14.974 1.00 87.44 103 CYS A CA 1
ATOM 732 C C . CYS A 1 103 ? 4.391 3.851 -16.391 1.00 87.44 103 CYS A C 1
ATOM 734 O O . CYS A 1 103 ? 3.830 3.192 -17.268 1.00 87.44 103 CYS A O 1
ATOM 736 N N . GLN A 1 104 ? 4.913 5.057 -16.602 1.00 76.44 104 GLN A N 1
ATOM 737 C CA . GLN A 1 104 ? 5.202 5.559 -17.944 1.00 76.44 104 GLN A CA 1
ATOM 738 C C . GLN A 1 104 ? 6.663 5.226 -18.262 1.00 76.44 104 GLN A C 1
ATOM 740 O O . GLN A 1 104 ? 7.510 5.327 -17.371 1.00 76.44 104 GLN A O 1
ATOM 745 N N . ASP A 1 105 ? 6.913 4.753 -19.483 1.00 62.34 105 ASP A N 1
ATOM 746 C CA . ASP A 1 105 ? 8.271 4.548 -20.005 1.00 62.34 105 ASP A CA 1
ATOM 747 C C . ASP A 1 105 ? 8.904 5.877 -20.431 1.00 62.34 105 ASP A C 1
ATOM 749 O O . ASP A 1 105 ? 8.170 6.725 -20.995 1.00 62.34 105 ASP A O 1
#

Secondary structure (DSSP, 8-state):
----------------EEEEEE-TTS-EEEEEB--EEEEEETTEEEEE-SS--TTEEEEEEESSSSEEEEEEEETTEEEEEEEEEEETTS-B----EEEEEEE--

Radius of gyration: 17.93 Å; chains: 1; bounding box: 30×22×71 Å

Sequence (105 aa):
MLAAPSAAFAVNTGGAEFTAVIAASGKIKGGSGVGSVIRVATGVYQMTFPRFVDTCAAFVSLNDAPGFVFASTLTENTALIQAKTFDAKGKPKSLAFSVLIKCQD

pLDDT: mean 87.23, std 15.12, range [42.66, 98.19]

Organism: NCBI:txid1437009